Protein AF-A0A4U3AXF3-F1 (afdb_monomer_lite)

Secondary structure (DSSP, 8-state):
---PPPHHHHHHHHHHHHHHHSSHHHHHHHHHHHHHHTT-HHHHHHHHIIIIIIHHHHHHHHHHHHT-SSHHHHHTTT-HHHHHHHHHHHHHIIIIITHHHHHHHHHHH-

Structure (mmCIF, N/CA/C/O backbone):
data_AF-A0A4U3AXF3-F1
#
_entry.id   AF-A0A4U3AXF3-F1
#
loop_
_atom_site.group_PDB
_atom_site.id
_atom_site.type_symbol
_atom_site.label_atom_id
_atom_site.label_alt_id
_atom_site.label_comp_id
_atom_site.label_asym_id
_atom_site.label_entity_id
_atom_site.label_seq_id
_atom_site.pdbx_PDB_ins_code
_atom_site.Cartn_x
_atom_site.Cartn_y
_atom_site.Cartn_z
_atom_site.occupancy
_atom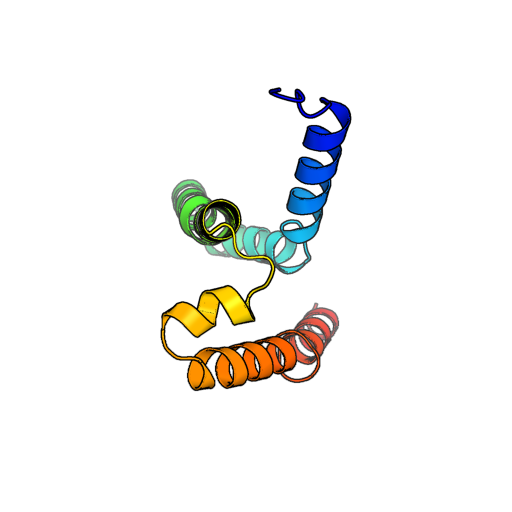_site.B_iso_or_equiv
_atom_site.auth_seq_id
_atom_site.auth_comp_id
_atom_site.auth_asym_id
_atom_site.auth_atom_id
_atom_site.pdbx_PDB_model_num
ATOM 1 N N . MET A 1 1 ? -5.977 26.684 17.527 1.00 40.75 1 MET A N 1
ATOM 2 C CA . MET A 1 1 ? -4.507 26.840 17.527 1.00 40.75 1 MET A CA 1
ATOM 3 C C . MET A 1 1 ? -3.942 25.895 16.481 1.00 40.75 1 MET A C 1
ATOM 5 O O . MET A 1 1 ? -3.965 24.691 16.692 1.00 40.75 1 MET A O 1
ATOM 9 N N . THR A 1 2 ? -3.536 26.410 15.321 1.00 50.06 2 THR A N 1
ATOM 10 C CA . THR A 1 2 ? -2.928 25.596 14.258 1.00 50.06 2 THR A CA 1
ATOM 11 C C . THR A 1 2 ? -1.488 25.309 14.657 1.00 50.06 2 THR A C 1
ATOM 13 O O . THR A 1 2 ? -0.594 26.101 14.361 1.00 50.06 2 THR A O 1
ATOM 16 N N . ASN A 1 3 ? -1.266 24.216 15.388 1.00 57.72 3 ASN A N 1
ATOM 17 C CA . ASN A 1 3 ? 0.082 23.699 15.587 1.00 57.72 3 ASN A CA 1
ATOM 18 C C . ASN A 1 3 ? 0.631 23.349 14.204 1.00 57.72 3 ASN A C 1
ATOM 20 O O . ASN A 1 3 ? 0.167 22.406 13.563 1.00 57.72 3 ASN A O 1
ATOM 24 N N . LYS A 1 4 ? 1.568 24.160 13.707 1.00 68.81 4 LYS A N 1
ATOM 25 C CA . LYS A 1 4 ? 2.283 23.845 12.475 1.00 68.81 4 LYS A CA 1
ATOM 26 C C . LYS A 1 4 ? 3.046 22.554 12.734 1.00 68.81 4 LYS A C 1
ATOM 28 O O . LYS A 1 4 ? 3.895 22.508 13.620 1.00 68.81 4 LYS A O 1
ATOM 33 N N . VAL A 1 5 ? 2.701 21.510 11.989 1.00 80.88 5 VAL A N 1
ATOM 34 C CA . VAL A 1 5 ? 3.408 20.231 12.036 1.00 80.88 5 VAL A CA 1
ATOM 35 C C . VAL A 1 5 ? 4.887 20.510 11.742 1.00 80.88 5 VAL A C 1
ATOM 37 O O . VAL A 1 5 ? 5.176 21.188 10.750 1.00 80.88 5 VAL A O 1
ATOM 40 N N . PRO A 1 6 ? 5.828 20.073 12.596 1.00 89.44 6 PRO A N 1
ATOM 41 C CA . PRO A 1 6 ? 7.236 20.370 12.382 1.00 89.44 6 PRO A CA 1
ATOM 42 C C . PRO A 1 6 ? 7.718 19.721 11.080 1.00 89.44 6 PRO A C 1
ATOM 44 O O . PRO A 1 6 ? 7.327 18.602 10.753 1.00 89.44 6 PRO A O 1
ATOM 47 N N . PHE A 1 7 ? 8.581 20.411 10.329 1.00 89.44 7 PHE A N 1
ATOM 48 C CA . PHE A 1 7 ? 9.072 19.927 9.030 1.00 89.44 7 PHE A CA 1
ATOM 49 C C . PHE A 1 7 ? 9.731 18.544 9.130 1.00 89.44 7 PHE A C 1
ATOM 51 O O . PHE A 1 7 ? 9.523 17.692 8.270 1.00 89.44 7 PHE A O 1
ATOM 58 N N . SER A 1 8 ? 10.450 18.283 10.227 1.00 91.00 8 SER A N 1
ATOM 59 C CA . SER A 1 8 ? 11.032 16.970 10.519 1.00 91.00 8 SER A CA 1
ATOM 60 C C . SER A 1 8 ? 9.986 15.854 10.552 1.00 91.00 8 SER A C 1
ATOM 62 O O . SER A 1 8 ? 10.241 14.768 10.046 1.00 91.00 8 SER A O 1
ATOM 64 N N . PHE A 1 9 ? 8.790 16.117 11.081 1.00 90.12 9 PHE A N 1
ATOM 65 C CA . PHE A 1 9 ? 7.707 15.138 11.142 1.00 90.12 9 PHE A CA 1
ATOM 66 C C . PHE A 1 9 ? 7.151 14.813 9.753 1.00 90.12 9 PHE A C 1
ATOM 68 O O . PHE A 1 9 ? 6.890 13.653 9.450 1.00 90.12 9 PHE A O 1
ATOM 75 N N . ILE A 1 10 ? 7.050 15.817 8.878 1.00 90.62 10 ILE A N 1
ATOM 76 C CA . ILE A 1 10 ? 6.642 15.624 7.479 1.00 90.62 10 ILE A CA 1
ATOM 77 C C . ILE A 1 10 ? 7.674 14.767 6.738 1.00 90.62 10 ILE A C 1
ATOM 79 O O . ILE A 1 10 ? 7.298 13.834 6.032 1.00 90.62 10 ILE A O 1
ATOM 83 N N . VAL A 1 11 ? 8.968 15.041 6.931 1.00 93.62 11 VAL A N 1
ATOM 84 C CA . VAL A 1 11 ? 10.048 14.250 6.321 1.00 93.62 11 VAL A CA 1
ATOM 85 C C . VAL A 1 11 ? 10.023 12.805 6.820 1.00 93.62 11 VAL A C 1
ATOM 87 O O . VAL A 1 11 ? 10.115 11.888 6.010 1.00 93.62 11 VAL A O 1
ATOM 90 N N . VAL A 1 12 ? 9.845 12.584 8.127 1.00 93.50 12 VAL A N 1
ATOM 91 C CA . VAL A 1 12 ? 9.773 11.232 8.707 1.00 93.50 12 VAL A CA 1
ATOM 92 C C . VAL A 1 12 ? 8.575 10.455 8.165 1.00 93.50 12 VAL A C 1
ATOM 94 O O . VAL A 1 12 ? 8.748 9.319 7.732 1.00 93.50 12 VAL A O 1
ATOM 97 N N . ILE A 1 13 ? 7.381 11.055 8.125 1.00 89.62 13 ILE A N 1
ATOM 98 C CA . ILE A 1 13 ? 6.198 10.397 7.549 1.00 89.62 13 ILE A CA 1
ATOM 99 C C . ILE A 1 13 ? 6.396 10.127 6.056 1.00 89.62 13 ILE A C 1
ATOM 101 O O . ILE A 1 13 ? 6.068 9.040 5.587 1.00 89.62 13 ILE A O 1
ATOM 105 N N . GLY A 1 14 ? 6.962 11.079 5.312 1.00 89.19 14 GLY A N 1
ATOM 106 C CA . GLY A 1 14 ? 7.265 10.902 3.893 1.00 89.19 14 GLY A CA 1
ATOM 107 C C . GLY A 1 14 ? 8.212 9.728 3.648 1.00 89.19 14 GLY A C 1
ATOM 108 O O . GLY A 1 14 ? 7.933 8.886 2.799 1.00 89.19 14 GLY A O 1
ATOM 109 N N . LEU A 1 15 ? 9.286 9.621 4.435 1.00 91.00 15 LEU A N 1
ATOM 110 C CA . LEU A 1 15 ? 10.225 8.499 4.371 1.00 91.00 15 LEU A CA 1
ATOM 111 C C . LEU A 1 15 ? 9.596 7.176 4.821 1.00 91.00 15 LEU A C 1
ATOM 113 O O . LEU A 1 15 ? 9.898 6.141 4.239 1.00 91.00 15 LEU A O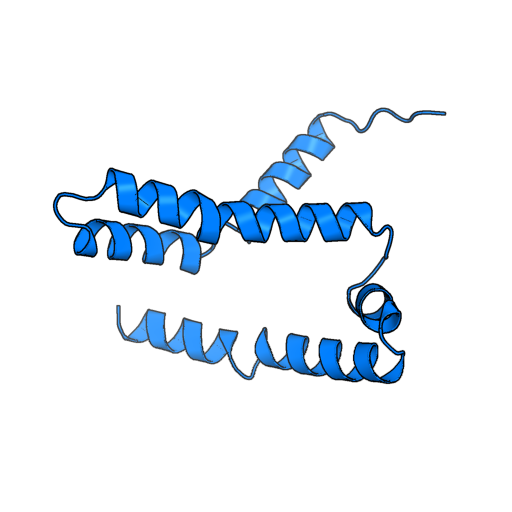 1
ATOM 117 N N . MET A 1 16 ? 8.709 7.194 5.817 1.00 90.12 16 MET A N 1
ATOM 118 C CA . MET A 1 16 ? 7.981 6.005 6.268 1.00 90.12 16 MET A CA 1
ATOM 119 C C . MET A 1 16 ? 7.044 5.476 5.178 1.00 90.12 16 MET A C 1
ATOM 121 O O . MET A 1 16 ? 7.059 4.284 4.878 1.00 90.12 16 MET A O 1
ATOM 125 N N . LEU A 1 17 ? 6.260 6.361 4.555 1.00 88.06 17 LEU A N 1
ATOM 126 C CA . LEU A 1 17 ? 5.393 6.011 3.430 1.00 88.06 17 LEU A CA 1
ATOM 127 C C . LEU A 1 17 ? 6.217 5.554 2.226 1.00 88.06 17 LEU A C 1
ATOM 129 O O . LEU A 1 17 ? 5.865 4.563 1.591 1.00 88.06 17 LEU A O 1
ATOM 133 N N . PHE A 1 18 ? 7.338 6.226 1.947 1.00 85.56 18 PHE A N 1
ATOM 134 C CA . PHE A 1 18 ? 8.284 5.778 0.934 1.00 85.56 18 PHE A CA 1
ATOM 135 C C . PHE A 1 18 ? 8.775 4.365 1.238 1.00 85.56 18 PHE A C 1
ATOM 137 O O . PHE A 1 18 ? 8.641 3.515 0.378 1.00 85.56 18 PHE A O 1
ATOM 144 N N . ALA A 1 19 ? 9.258 4.071 2.445 1.00 85.81 19 ALA A N 1
ATOM 145 C CA . ALA A 1 19 ? 9.740 2.738 2.808 1.00 85.81 19 ALA A CA 1
ATOM 146 C C . ALA A 1 19 ? 8.642 1.661 2.725 1.00 85.81 19 ALA A C 1
ATOM 148 O O . ALA A 1 19 ? 8.914 0.547 2.283 1.00 85.81 19 ALA A O 1
ATOM 149 N N . LEU A 1 20 ? 7.401 1.995 3.100 1.00 85.12 20 LEU A N 1
ATOM 150 C CA . LEU A 1 20 ? 6.253 1.091 2.994 1.00 85.12 20 LEU A CA 1
ATOM 151 C C . LEU A 1 20 ? 5.958 0.717 1.534 1.00 85.12 20 LEU A C 1
ATOM 153 O O . LEU A 1 20 ? 5.699 -0.449 1.234 1.00 85.12 20 LEU A O 1
ATOM 157 N N . PHE A 1 21 ? 5.997 1.697 0.628 1.00 81.31 21 PHE A N 1
ATOM 158 C CA . PHE A 1 21 ? 5.729 1.469 -0.791 1.00 81.31 21 PHE A CA 1
ATOM 159 C C . PHE A 1 21 ? 6.961 1.027 -1.575 1.00 81.31 21 PHE A C 1
ATOM 161 O O . PHE A 1 21 ? 6.816 0.312 -2.555 1.00 81.31 21 PHE A O 1
ATOM 168 N N . PHE A 1 22 ? 8.171 1.366 -1.155 1.00 79.50 22 PHE A N 1
ATOM 169 C CA . PHE A 1 22 ? 9.438 0.964 -1.769 1.00 79.50 22 PHE A CA 1
ATOM 170 C C . PHE A 1 22 ? 9.876 -0.430 -1.282 1.00 79.50 22 PHE A C 1
ATOM 172 O O . PHE A 1 22 ? 11.045 -0.685 -1.004 1.00 79.50 22 PHE A O 1
ATOM 179 N N . GLY A 1 23 ? 8.913 -1.342 -1.125 1.00 76.69 23 GLY A N 1
ATOM 180 C CA . GLY A 1 23 ? 9.160 -2.743 -0.794 1.00 76.69 23 GLY A CA 1
ATOM 181 C C . GLY A 1 23 ? 9.538 -3.582 -2.021 1.00 76.69 23 GLY A C 1
ATOM 182 O O . GLY A 1 23 ? 9.517 -3.107 -3.157 1.00 76.69 23 GLY A O 1
ATOM 183 N N . ALA A 1 24 ? 9.814 -4.873 -1.801 1.00 67.94 24 ALA A N 1
ATOM 184 C CA . ALA A 1 24 ? 10.257 -5.811 -2.841 1.00 67.94 24 ALA A CA 1
ATOM 185 C C . ALA A 1 24 ? 9.340 -5.845 -4.081 1.00 67.94 24 ALA A C 1
ATOM 187 O O . ALA A 1 24 ? 9.828 -5.916 -5.205 1.00 67.94 24 ALA A O 1
ATOM 188 N N . GLY A 1 25 ? 8.019 -5.725 -3.902 1.00 69.94 25 GLY A N 1
ATOM 189 C CA . GLY A 1 25 ? 7.061 -5.719 -5.014 1.00 69.94 25 GLY A CA 1
ATOM 190 C C . GLY A 1 25 ? 7.251 -4.545 -5.979 1.00 69.94 25 GLY A C 1
ATOM 191 O O . GLY A 1 25 ? 7.285 -4.748 -7.189 1.00 69.94 25 GLY A O 1
ATOM 192 N N . ASN A 1 26 ? 7.466 -3.338 -5.454 1.00 80.56 26 ASN A N 1
ATOM 193 C CA . ASN A 1 26 ? 7.683 -2.136 -6.265 1.00 80.56 26 ASN A CA 1
ATOM 194 C C . ASN A 1 26 ? 9.130 -1.984 -6.755 1.00 80.56 26 ASN A C 1
ATOM 196 O O . ASN A 1 26 ? 9.417 -1.049 -7.494 1.00 80.56 26 ASN A O 1
ATOM 200 N N . LEU A 1 27 ? 10.028 -2.899 -6.383 1.00 77.12 27 LEU A N 1
ATOM 201 C CA . LEU A 1 27 ? 11.397 -2.960 -6.894 1.00 77.12 27 LEU A CA 1
ATOM 202 C C . LEU A 1 27 ? 11.550 -4.036 -7.982 1.00 77.12 27 LEU A C 1
ATOM 204 O O . LEU A 1 27 ? 12.150 -3.780 -9.023 1.00 77.12 27 LEU A O 1
ATOM 208 N N . ILE A 1 28 ? 10.959 -5.216 -7.776 1.00 80.56 28 ILE A N 1
ATOM 209 C CA . ILE A 1 28 ? 11.026 -6.344 -8.719 1.00 80.56 28 ILE A CA 1
ATOM 210 C C . ILE A 1 28 ? 10.111 -6.101 -9.927 1.00 80.56 28 ILE A C 1
ATOM 212 O O . ILE A 1 28 ? 10.514 -6.315 -11.072 1.00 80.56 28 ILE A O 1
ATOM 216 N N . PHE A 1 29 ? 8.881 -5.630 -9.692 1.00 81.50 29 PHE A N 1
ATOM 217 C CA . PHE A 1 29 ? 7.883 -5.507 -10.753 1.00 81.50 29 PHE A CA 1
ATOM 218 C C . PHE A 1 29 ? 8.272 -4.501 -11.846 1.00 81.50 29 PHE A C 1
ATOM 220 O O . PHE A 1 29 ? 8.151 -4.864 -13.013 1.00 81.50 29 PHE A O 1
ATOM 227 N N . PRO A 1 30 ? 8.794 -3.291 -11.550 1.00 84.06 30 PRO A N 1
ATOM 228 C CA . PRO A 1 30 ? 9.182 -2.351 -12.603 1.00 84.06 30 PRO A CA 1
ATOM 229 C C . PRO A 1 30 ? 10.338 -2.849 -13.466 1.00 84.06 30 PRO A C 1
ATOM 231 O O . PRO A 1 30 ? 10.345 -2.597 -14.666 1.00 84.06 30 PRO A O 1
ATOM 234 N N . ALA A 1 31 ? 11.291 -3.585 -12.884 1.00 85.00 31 ALA A N 1
ATOM 235 C CA . ALA A 1 31 ? 12.379 -4.190 -13.645 1.00 85.00 31 ALA A CA 1
ATOM 236 C C . ALA A 1 31 ? 11.839 -5.238 -14.633 1.00 85.00 31 ALA A C 1
ATOM 238 O O . ALA A 1 31 ? 12.173 -5.205 -15.818 1.00 85.00 31 ALA A O 1
ATOM 239 N N . MET A 1 32 ? 10.941 -6.116 -14.172 1.00 85.81 32 MET A N 1
ATOM 240 C CA . MET A 1 32 ? 10.285 -7.116 -15.022 1.00 85.81 32 MET A CA 1
ATOM 241 C C . MET A 1 32 ? 9.358 -6.475 -16.072 1.00 85.81 32 MET A C 1
ATOM 243 O O . MET A 1 32 ? 9.329 -6.893 -17.233 1.00 85.81 32 MET A O 1
ATOM 247 N N . LEU A 1 33 ? 8.622 -5.431 -15.691 1.00 88.56 33 LEU A N 1
ATOM 248 C CA . LEU A 1 33 ? 7.764 -4.660 -16.586 1.00 88.56 33 LEU A CA 1
ATOM 249 C C . LEU A 1 33 ? 8.591 -3.962 -17.672 1.00 88.56 33 LEU A C 1
ATOM 251 O O . LEU A 1 33 ? 8.226 -4.012 -18.838 1.00 88.56 33 LEU A O 1
ATOM 255 N N . GLY A 1 34 ? 9.728 -3.362 -17.313 1.00 87.69 34 GLY A N 1
ATOM 256 C CA . GLY A 1 34 ? 10.639 -2.727 -18.264 1.00 87.69 34 GLY A CA 1
ATOM 257 C C . GLY A 1 34 ? 11.232 -3.720 -19.264 1.00 87.69 34 GLY A C 1
ATOM 258 O O . GLY A 1 34 ? 11.264 -3.432 -20.457 1.00 87.69 34 GLY A O 1
ATOM 259 N N . GLN A 1 35 ? 11.625 -4.911 -18.802 1.00 87.81 35 GLN A N 1
ATOM 260 C CA . GLN A 1 35 ? 12.099 -5.991 -19.678 1.00 87.81 35 GLN A CA 1
ATOM 261 C C . GLN A 1 35 ? 11.008 -6.467 -20.651 1.00 87.81 35 GLN A C 1
ATOM 263 O O . GLN A 1 35 ? 11.273 -6.662 -21.834 1.00 87.81 35 GLN A O 1
ATOM 268 N N . SER A 1 36 ? 9.769 -6.615 -20.175 1.00 88.94 36 SER A N 1
ATOM 269 C CA . SER A 1 36 ? 8.634 -7.050 -21.007 1.00 88.94 36 SER A CA 1
ATOM 270 C C . SER A 1 36 ? 8.050 -5.951 -21.904 1.00 88.94 36 SER A C 1
ATOM 272 O O . SER A 1 36 ? 7.388 -6.265 -22.891 1.00 88.94 36 SER A O 1
ATOM 274 N N . ALA A 1 37 ? 8.306 -4.674 -21.607 1.00 89.00 37 ALA A N 1
ATOM 275 C CA . ALA A 1 37 ? 7.801 -3.543 -22.384 1.00 89.00 37 ALA A CA 1
ATOM 276 C C . ALA A 1 37 ? 8.482 -3.382 -23.755 1.00 89.00 37 ALA A C 1
ATOM 278 O O . ALA A 1 37 ? 7.898 -2.760 -24.648 1.00 89.00 37 ALA A O 1
ATOM 279 N N . GLY A 1 38 ? 9.694 -3.920 -23.935 1.00 87.56 38 GLY A N 1
ATOM 280 C CA . GLY A 1 38 ? 10.468 -3.767 -25.168 1.00 87.56 38 GLY A CA 1
ATOM 281 C C . GLY A 1 38 ? 10.683 -2.291 -25.511 1.00 87.56 38 GLY A C 1
ATOM 282 O O . GLY A 1 38 ? 11.260 -1.545 -24.727 1.00 87.56 38 GLY A O 1
ATOM 283 N N . GLU A 1 39 ? 10.178 -1.845 -26.662 1.00 90.19 39 GLU A N 1
ATOM 284 C CA . GLU A 1 39 ? 10.265 -0.439 -27.094 1.00 90.19 39 GLU A CA 1
ATOM 285 C C . GLU A 1 39 ? 9.237 0.482 -26.404 1.00 90.19 39 GLU A C 1
ATOM 287 O O . GLU A 1 39 ? 9.409 1.700 -26.362 1.00 90.19 39 GLU A O 1
ATOM 292 N N . ASN A 1 40 ? 8.182 -0.076 -25.797 1.00 91.88 40 ASN A N 1
ATOM 293 C CA . ASN A 1 40 ? 7.061 0.679 -25.221 1.00 91.88 40 ASN A CA 1
ATOM 294 C C . ASN A 1 40 ? 7.281 1.087 -23.752 1.00 91.88 40 ASN A C 1
ATOM 296 O O . ASN A 1 40 ? 6.327 1.198 -22.976 1.00 91.88 40 ASN A O 1
ATOM 300 N N . VAL A 1 41 ? 8.532 1.333 -23.353 1.00 89.50 41 VAL A N 1
ATOM 301 C CA . VAL A 1 41 ? 8.921 1.613 -21.956 1.00 89.50 41 VAL A CA 1
ATOM 302 C C . VAL A 1 41 ? 8.163 2.809 -21.373 1.00 89.50 41 VAL A C 1
ATOM 304 O O . VAL A 1 41 ? 7.728 2.774 -20.225 1.00 89.50 41 VAL A O 1
ATOM 307 N N . TRP A 1 42 ? 7.947 3.861 -22.164 1.00 90.06 42 TRP A N 1
ATOM 308 C CA . TRP A 1 42 ? 7.245 5.063 -21.706 1.00 90.06 42 TRP A CA 1
ATOM 309 C C . TRP A 1 42 ? 5.775 4.803 -21.375 1.00 90.06 42 TRP A C 1
ATOM 311 O O . TRP A 1 42 ? 5.281 5.284 -20.354 1.00 90.06 42 TRP A O 1
ATOM 321 N N . ILE A 1 43 ? 5.088 4.008 -22.200 1.00 92.25 43 ILE A N 1
ATOM 322 C CA . ILE A 1 43 ? 3.684 3.639 -21.980 1.00 92.25 43 ILE A CA 1
ATOM 323 C C . ILE A 1 43 ? 3.581 2.712 -20.765 1.00 92.25 43 ILE A C 1
ATOM 325 O O . ILE A 1 43 ? 2.724 2.918 -19.904 1.00 92.25 43 ILE A O 1
ATOM 329 N N . ALA A 1 44 ? 4.489 1.739 -20.653 1.00 90.69 44 ALA A N 1
ATOM 330 C CA . ALA A 1 44 ? 4.552 0.836 -19.508 1.00 90.69 44 ALA A CA 1
ATOM 331 C C . ALA A 1 44 ? 4.799 1.597 -18.192 1.00 90.69 44 ALA A C 1
ATOM 333 O O . ALA A 1 44 ? 4.096 1.369 -17.207 1.00 90.69 44 ALA A O 1
ATOM 334 N N . ASN A 1 45 ? 5.718 2.567 -18.192 1.00 89.75 45 ASN A N 1
ATOM 335 C CA . ASN A 1 45 ? 5.984 3.424 -17.036 1.00 89.75 45 ASN A CA 1
ATOM 336 C C . ASN A 1 45 ? 4.787 4.303 -16.671 1.00 89.75 45 ASN A C 1
ATOM 338 O O . ASN A 1 45 ? 4.470 4.428 -15.490 1.00 89.75 45 ASN A O 1
ATOM 342 N N . ALA A 1 46 ? 4.095 4.889 -17.650 1.00 91.81 46 ALA A N 1
ATOM 343 C CA . ALA A 1 46 ? 2.883 5.660 -17.384 1.00 91.81 46 ALA A CA 1
ATOM 344 C C . ALA A 1 46 ? 1.796 4.783 -16.734 1.00 91.81 46 ALA A C 1
ATOM 346 O O . ALA A 1 46 ? 1.209 5.170 -15.722 1.00 91.81 46 ALA A O 1
ATOM 347 N N . GLY A 1 47 ? 1.585 3.569 -17.255 1.00 90.81 47 GLY A N 1
ATOM 348 C CA . GLY A 1 47 ? 0.664 2.590 -16.673 1.00 90.81 47 GLY A CA 1
ATOM 349 C C . GLY A 1 47 ? 1.051 2.187 -15.247 1.00 90.81 47 GLY A C 1
ATOM 350 O O . GLY A 1 47 ? 0.194 2.160 -14.358 1.00 90.81 47 GLY A O 1
ATOM 351 N N . PHE A 1 48 ? 2.341 1.945 -15.003 1.00 89.31 48 PHE A N 1
ATOM 352 C CA . PHE A 1 48 ? 2.870 1.636 -13.675 1.00 89.31 48 PHE A CA 1
ATOM 353 C C . PHE A 1 48 ? 2.699 2.799 -12.693 1.00 89.31 48 PHE A C 1
ATOM 355 O O . PHE A 1 48 ? 2.253 2.588 -11.569 1.00 89.31 48 PHE A O 1
ATOM 362 N N . LEU A 1 49 ? 2.983 4.034 -13.105 1.00 89.62 49 LEU A N 1
ATOM 363 C CA . LEU A 1 49 ? 2.812 5.206 -12.245 1.00 89.62 49 LEU A CA 1
ATOM 364 C C . LEU A 1 49 ? 1.348 5.410 -11.854 1.00 89.62 49 LEU A C 1
ATOM 366 O O . LEU A 1 49 ? 1.066 5.699 -10.695 1.00 89.62 49 LEU A O 1
ATOM 370 N N . VAL A 1 50 ? 0.408 5.221 -12.782 1.00 91.88 50 VAL A N 1
ATOM 371 C CA . VAL A 1 50 ? -1.024 5.377 -12.490 1.00 91.88 50 VAL A CA 1
ATOM 372 C C . VAL A 1 50 ? -1.528 4.267 -11.566 1.00 91.88 50 VAL A C 1
ATOM 374 O O . VAL A 1 50 ? -2.194 4.549 -10.569 1.00 91.88 50 VAL A O 1
ATOM 377 N N . THR A 1 51 ? -1.204 3.010 -11.869 1.00 89.44 51 THR A N 1
ATOM 378 C CA . THR A 1 51 ? -1.798 1.851 -11.180 1.00 89.44 51 THR A CA 1
ATOM 379 C C . THR A 1 51 ? -0.993 1.390 -9.966 1.00 89.44 51 THR A C 1
ATOM 381 O O . THR A 1 51 ? -1.573 1.131 -8.915 1.00 89.44 51 THR A O 1
ATOM 384 N N . GLY A 1 52 ? 0.332 1.320 -10.087 1.00 84.56 52 GLY A N 1
ATOM 385 C CA . GLY A 1 52 ? 1.246 0.835 -9.053 1.00 84.56 52 GLY A CA 1
ATOM 386 C C . GLY A 1 52 ? 1.614 1.879 -8.000 1.00 84.56 52 GLY A C 1
ATOM 387 O O . GLY A 1 52 ? 1.904 1.511 -6.865 1.00 84.56 52 GLY A O 1
ATOM 388 N N . VAL A 1 53 ? 1.572 3.173 -8.337 1.00 86.81 53 VAL A N 1
ATOM 389 C CA . VAL A 1 53 ? 1.928 4.260 -7.401 1.00 86.81 53 VAL A CA 1
ATOM 390 C C . VAL A 1 53 ? 0.736 5.168 -7.095 1.00 86.81 53 VAL A C 1
ATOM 392 O O . VAL A 1 53 ? 0.456 5.452 -5.930 1.00 86.81 53 VAL A O 1
ATOM 395 N N . GLY A 1 54 ? -0.003 5.591 -8.121 1.00 89.94 54 GLY A N 1
ATOM 396 C CA . GLY A 1 54 ? -1.113 6.533 -7.996 1.00 89.94 54 GLY A CA 1
ATOM 397 C C . GLY A 1 54 ? -2.261 5.997 -7.145 1.00 89.94 54 GLY A C 1
ATOM 398 O O . GLY A 1 54 ? -2.660 6.647 -6.179 1.00 89.94 54 GLY A O 1
ATOM 399 N N . LEU A 1 55 ? -2.771 4.801 -7.457 1.00 91.44 55 LEU A N 1
ATOM 400 C CA . LEU A 1 55 ? -3.882 4.207 -6.703 1.00 91.44 55 LEU A CA 1
ATOM 401 C C . LEU A 1 55 ? -3.540 3.940 -5.224 1.00 91.44 55 LEU A C 1
ATOM 403 O O . LEU A 1 55 ? -4.345 4.328 -4.373 1.00 91.44 55 LEU A O 1
ATOM 407 N N . PRO A 1 56 ? -2.377 3.359 -4.863 1.00 89.12 56 PRO A N 1
ATOM 408 C CA . PRO A 1 56 ? -2.018 3.199 -3.455 1.00 89.12 56 PRO A CA 1
ATOM 409 C C . PRO A 1 56 ? -1.881 4.528 -2.708 1.00 89.12 56 PRO A C 1
ATOM 411 O O . PRO A 1 56 ? -2.363 4.648 -1.579 1.00 89.12 56 PRO A O 1
ATOM 414 N N . LEU A 1 57 ? -1.297 5.550 -3.346 1.00 88.81 57 LEU A N 1
ATOM 415 C CA . LEU A 1 57 ? -1.194 6.887 -2.761 1.00 88.81 57 LEU A CA 1
ATOM 416 C C . LEU A 1 57 ? -2.580 7.500 -2.519 1.00 88.81 57 LEU A C 1
ATOM 418 O O . LEU A 1 57 ? -2.841 8.020 -1.434 1.00 88.81 57 LEU A O 1
ATOM 422 N N . LEU A 1 58 ? -3.488 7.395 -3.495 1.00 92.00 58 LEU A N 1
ATOM 423 C CA . LEU A 1 58 ? -4.881 7.823 -3.345 1.00 92.00 58 LEU A CA 1
ATOM 424 C C . LEU A 1 58 ? -5.588 7.071 -2.212 1.00 92.00 58 LEU A C 1
ATOM 426 O O . LEU A 1 58 ? -6.353 7.684 -1.472 1.00 92.00 58 LEU A O 1
ATOM 430 N N . GLY A 1 59 ? -5.306 5.778 -2.035 1.00 90.06 59 GLY A N 1
ATOM 431 C CA . GLY A 1 59 ? -5.831 4.976 -0.930 1.00 90.06 59 GLY A CA 1
ATOM 432 C C . GLY A 1 59 ? -5.385 5.488 0.442 1.00 90.06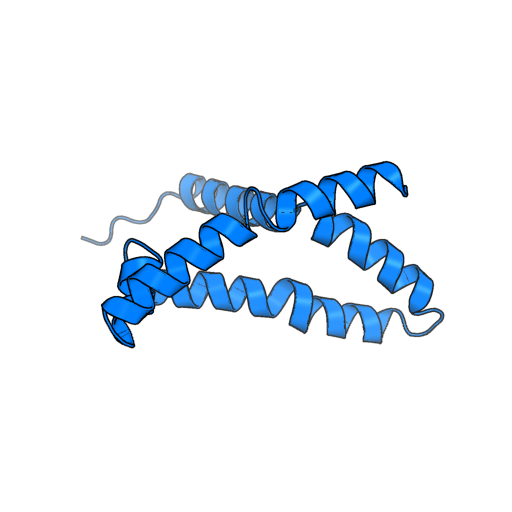 59 GLY A C 1
ATOM 433 O O . GLY A 1 59 ? -6.220 5.669 1.329 1.00 90.06 59 GLY A O 1
ATOM 434 N N . VAL A 1 60 ? -4.093 5.790 0.610 1.00 88.88 60 VAL A N 1
ATOM 435 C CA . VAL A 1 60 ? -3.562 6.358 1.864 1.00 88.88 60 VAL A CA 1
ATOM 436 C C . VAL A 1 60 ? -4.145 7.738 2.137 1.00 88.88 60 VAL A C 1
ATOM 438 O O . VAL A 1 60 ? -4.550 8.019 3.265 1.00 88.88 60 VAL A O 1
ATOM 441 N N . LEU A 1 61 ? -4.243 8.585 1.109 1.00 89.50 61 LEU A N 1
ATOM 442 C CA . LEU A 1 61 ? -4.881 9.893 1.235 1.00 89.50 61 LEU A CA 1
ATOM 443 C C . LEU A 1 61 ? -6.346 9.741 1.652 1.00 89.50 61 LEU A C 1
ATOM 445 O O . LEU A 1 61 ? -6.758 10.348 2.636 1.00 89.50 61 LEU A O 1
ATOM 449 N N . ALA A 1 62 ? -7.119 8.898 0.966 1.00 90.44 62 ALA A N 1
ATOM 450 C CA . ALA A 1 62 ? -8.522 8.652 1.289 1.00 90.44 62 ALA A CA 1
ATOM 451 C C . ALA A 1 62 ? -8.702 8.137 2.726 1.00 90.44 62 ALA A C 1
ATOM 453 O O . ALA A 1 62 ? -9.616 8.581 3.424 1.00 90.44 62 ALA A O 1
ATOM 454 N N . PHE A 1 63 ? -7.813 7.253 3.192 1.00 89.56 63 PHE A N 1
ATOM 455 C CA . PHE A 1 63 ? -7.809 6.785 4.576 1.00 89.56 63 PHE A CA 1
ATOM 456 C C . PHE A 1 63 ? -7.525 7.931 5.555 1.00 89.56 63 PHE A C 1
ATOM 458 O O . PHE A 1 63 ? -8.307 8.142 6.482 1.00 89.56 63 PHE A O 1
ATOM 465 N N . GLY A 1 64 ? -6.484 8.732 5.310 1.00 87.50 64 GLY A N 1
ATOM 466 C CA . GLY A 1 64 ? -6.150 9.894 6.139 1.00 87.50 64 GLY A CA 1
ATOM 467 C C . GLY A 1 64 ? -7.271 10.940 6.198 1.00 87.50 64 GLY A C 1
ATOM 468 O O . GLY A 1 64 ? -7.593 11.443 7.272 1.00 87.50 64 GLY A O 1
ATOM 469 N N . PHE A 1 65 ? -7.935 11.213 5.070 1.00 87.62 65 PHE A N 1
ATOM 470 C CA . PHE A 1 65 ? -9.096 12.110 5.007 1.00 87.62 65 PHE A CA 1
ATOM 471 C C . PHE A 1 65 ? -10.349 11.533 5.672 1.00 87.62 65 PHE A C 1
ATOM 473 O O . PHE A 1 65 ? -11.243 12.289 6.051 1.00 87.62 65 PHE A O 1
ATOM 480 N N . SER A 1 66 ? -10.444 10.209 5.827 1.00 87.44 66 SER A N 1
ATOM 481 C CA . SER A 1 66 ? -11.622 9.573 6.419 1.00 87.44 66 SER A CA 1
ATOM 482 C C . SER A 1 66 ? -11.817 9.908 7.903 1.00 87.44 66 SER A C 1
ATOM 484 O O . SER A 1 66 ? -12.947 9.791 8.394 1.00 87.44 66 SER A O 1
ATOM 486 N N . GLY A 1 67 ? -10.742 10.325 8.590 1.00 83.38 67 GLY A N 1
ATOM 487 C CA . GLY A 1 67 ? -10.730 10.657 10.017 1.00 83.38 67 GLY A CA 1
ATOM 488 C C . GLY A 1 67 ? -10.989 9.458 10.930 1.00 83.38 67 GLY A C 1
ATOM 489 O O . GLY A 1 67 ? -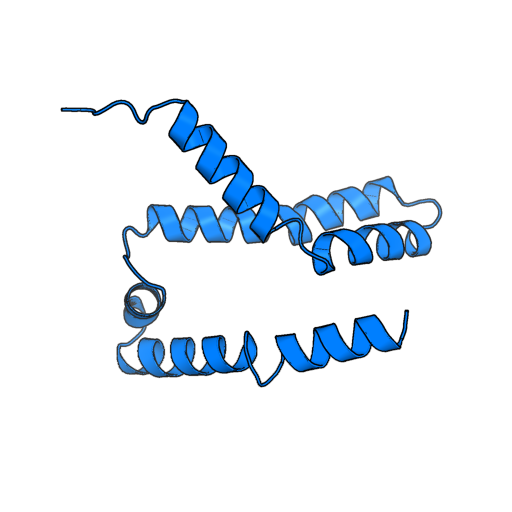11.480 9.640 12.040 1.00 83.38 67 GLY A O 1
ATOM 490 N N . LYS A 1 68 ? -10.755 8.236 10.439 1.00 87.81 68 LYS A N 1
ATOM 491 C CA . LYS A 1 68 ? -10.915 6.992 11.194 1.00 87.81 68 LYS A CA 1
ATOM 492 C C . LYS A 1 68 ? -9.572 6.512 11.730 1.00 87.81 68 LYS A C 1
ATOM 494 O O . LYS A 1 68 ? -8.567 6.590 11.031 1.00 87.81 68 LYS A O 1
ATOM 499 N N . ASP A 1 69 ? -9.595 5.987 12.949 1.00 83.31 69 ASP A N 1
ATOM 500 C CA . ASP A 1 69 ? -8.387 5.549 13.653 1.00 83.31 69 ASP A CA 1
ATOM 501 C C . ASP A 1 69 ? -7.876 4.193 13.148 1.00 83.31 69 ASP A C 1
ATOM 503 O O . ASP A 1 69 ? -6.687 3.895 13.235 1.00 83.31 69 ASP A O 1
ATOM 507 N N . ASP A 1 70 ? -8.766 3.369 12.589 1.00 87.06 70 ASP A N 1
ATOM 508 C CA . ASP A 1 70 ? -8.433 2.037 12.100 1.00 87.06 70 ASP A CA 1
ATOM 509 C C . ASP A 1 70 ? -9.259 1.626 10.868 1.00 87.06 70 ASP A C 1
ATOM 511 O O . ASP A 1 70 ? -10.269 2.231 10.489 1.00 87.06 70 ASP A O 1
ATOM 515 N N . LEU A 1 71 ? -8.808 0.555 10.212 1.00 86.06 71 LEU A N 1
ATOM 516 C CA . LEU A 1 71 ? -9.477 0.025 9.030 1.00 86.06 71 LEU A CA 1
ATOM 517 C C . LEU A 1 71 ? -10.863 -0.548 9.351 1.00 86.06 71 LEU A C 1
ATOM 519 O O . LEU A 1 71 ? -11.779 -0.427 8.538 1.00 86.06 71 LEU A O 1
ATOM 523 N N . GLN A 1 72 ? -11.034 -1.147 10.530 1.00 88.50 72 GLN A N 1
ATOM 524 C CA . GLN A 1 72 ? -12.304 -1.737 10.943 1.00 88.50 72 GLN A CA 1
ATOM 525 C C . GLN A 1 72 ? -13.391 -0.670 11.084 1.00 88.50 72 GLN A C 1
ATOM 527 O O . GLN A 1 72 ? -14.506 -0.856 10.596 1.00 88.50 72 GLN A O 1
ATOM 532 N N . SER A 1 73 ? -13.092 0.465 11.711 1.00 87.56 73 SER A N 1
ATOM 533 C CA . SER A 1 73 ? -14.015 1.589 11.873 1.00 87.56 73 SER A CA 1
ATOM 534 C C . SER A 1 73 ? -14.312 2.274 10.542 1.00 87.56 73 SER A C 1
ATOM 536 O O . SER A 1 73 ? -15.416 2.807 10.368 1.00 87.56 73 SER A O 1
ATOM 538 N N . LEU A 1 74 ? -13.383 2.238 9.582 1.00 88.31 74 LEU A N 1
ATOM 539 C CA . LEU A 1 74 ? -13.651 2.663 8.212 1.00 88.31 74 LEU A CA 1
ATOM 540 C C . LEU A 1 74 ? -14.606 1.695 7.502 1.00 88.31 74 LEU A C 1
ATOM 542 O O . LEU A 1 74 ? -15.639 2.131 6.993 1.00 88.31 74 LEU A O 1
ATOM 546 N N . ALA A 1 75 ? -14.319 0.393 7.527 1.00 88.31 75 ALA A N 1
ATOM 547 C CA . ALA A 1 75 ? -15.133 -0.642 6.886 1.00 88.31 75 ALA A CA 1
ATOM 548 C C . ALA A 1 75 ? -16.521 -0.804 7.540 1.00 88.31 75 ALA A C 1
ATOM 550 O O . ALA A 1 75 ? -17.509 -1.095 6.863 1.00 88.31 75 ALA A O 1
ATOM 551 N N . SER A 1 76 ? -16.634 -0.517 8.838 1.00 88.88 76 SER A N 1
ATOM 552 C C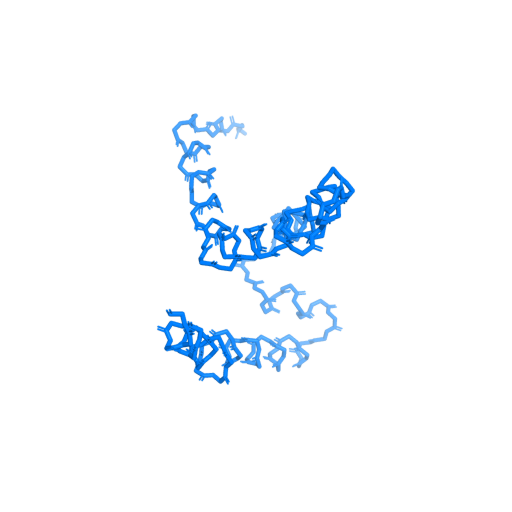A . SER A 1 76 ? -17.903 -0.531 9.578 1.00 88.88 76 SER A CA 1
ATOM 553 C C . SER A 1 76 ? -18.890 0.546 9.116 1.00 88.88 76 SER A C 1
ATOM 555 O O . SER A 1 76 ? -20.064 0.461 9.467 1.00 88.88 76 SER A O 1
ATOM 557 N N . ARG A 1 77 ? -18.461 1.531 8.301 1.00 85.88 77 ARG A N 1
ATOM 558 C CA . ARG A 1 77 ? -19.384 2.467 7.628 1.00 85.88 77 ARG A CA 1
ATOM 559 C C . ARG A 1 77 ? -20.346 1.760 6.672 1.00 85.88 77 ARG A C 1
ATOM 561 O O . ARG A 1 77 ? -21.439 2.271 6.465 1.00 85.88 77 ARG A O 1
ATOM 568 N N . ALA A 1 78 ? -19.946 0.624 6.096 1.00 87.81 78 ALA A N 1
ATOM 569 C CA . ALA A 1 78 ? -20.828 -0.186 5.264 1.00 87.81 78 ALA A CA 1
ATOM 570 C C . ALA A 1 78 ? -21.787 -1.018 6.132 1.00 87.81 78 ALA A C 1
ATOM 572 O O . ALA A 1 78 ? -23.000 -0.930 5.974 1.00 87.81 78 ALA A O 1
ATOM 573 N N . HIS A 1 79 ? -21.244 -1.807 7.065 1.00 90.25 79 HIS A N 1
ATOM 574 C CA . HIS A 1 79 ? -22.004 -2.556 8.071 1.00 90.25 79 HIS A CA 1
ATOM 575 C C . HIS A 1 79 ? -21.055 -3.027 9.194 1.00 90.25 79 HIS A C 1
ATOM 577 O O . HIS A 1 79 ? -19.943 -3.459 8.884 1.00 90.25 79 HIS A O 1
ATOM 583 N N . PRO A 1 80 ? -21.449 -3.028 10.483 1.00 87.62 80 PRO A N 1
ATOM 584 C CA . PRO A 1 80 ? -20.562 -3.417 11.590 1.00 87.62 80 PRO A CA 1
ATOM 585 C C . PRO A 1 80 ? -20.031 -4.855 11.475 1.00 87.62 80 PRO A C 1
ATOM 587 O O . PRO A 1 80 ? -18.853 -5.106 11.713 1.00 87.62 80 PRO A O 1
ATOM 590 N N . VAL A 1 81 ? -20.869 -5.798 11.030 1.00 91.81 81 VAL A N 1
ATOM 591 C CA . VAL A 1 81 ? -20.436 -7.189 10.785 1.00 91.81 81 VAL A CA 1
ATOM 592 C C . VAL A 1 81 ? -19.466 -7.269 9.604 1.00 91.81 81 VAL A C 1
ATOM 594 O O . VAL A 1 81 ? -18.488 -8.010 9.662 1.00 91.81 81 VAL A O 1
ATOM 597 N N . PHE A 1 82 ? -19.700 -6.476 8.552 1.00 91.19 82 PHE A N 1
ATOM 598 C CA . PHE A 1 82 ? -18.798 -6.425 7.403 1.00 91.19 82 PHE A CA 1
ATOM 599 C C . PHE A 1 82 ? -17.424 -5.901 7.817 1.00 91.19 82 PHE A C 1
ATOM 601 O O . PHE A 1 82 ? -16.423 -6.494 7.436 1.00 91.19 82 PHE A O 1
ATOM 608 N N . GLY A 1 83 ? -17.373 -4.853 8.646 1.00 89.19 83 GLY A N 1
ATOM 609 C CA . GLY A 1 83 ? -16.116 -4.298 9.143 1.00 89.19 83 GLY A CA 1
ATOM 610 C C . GLY A 1 83 ? -15.257 -5.333 9.866 1.00 89.19 83 GLY A C 1
ATOM 611 O O . GLY A 1 83 ? -14.073 -5.450 9.572 1.00 89.19 83 GLY A O 1
ATOM 612 N N . ILE A 1 84 ? -15.859 -6.137 10.746 1.00 92.75 84 ILE A N 1
ATOM 613 C CA . ILE A 1 84 ? -15.145 -7.203 11.463 1.00 92.75 84 ILE A CA 1
ATOM 614 C C . ILE A 1 84 ? -14.639 -8.266 10.483 1.00 92.75 84 ILE A C 1
ATOM 616 O O . ILE A 1 84 ? -13.440 -8.528 10.424 1.00 92.75 84 ILE A O 1
ATOM 620 N N . VAL A 1 85 ? -15.538 -8.852 9.686 1.00 94.62 85 VAL A N 1
ATOM 621 C CA . VAL A 1 85 ? -15.194 -9.961 8.781 1.00 94.62 85 VAL A CA 1
ATOM 622 C C . VAL A 1 85 ? -14.135 -9.533 7.766 1.00 94.62 85 VAL A C 1
ATOM 624 O O . VAL A 1 85 ? -13.141 -10.232 7.578 1.00 94.62 85 VAL A O 1
ATOM 627 N N . PHE A 1 86 ? -14.318 -8.369 7.144 1.00 92.31 86 PHE A N 1
ATOM 628 C CA . PHE A 1 86 ? -13.399 -7.845 6.141 1.00 92.31 86 PHE A CA 1
ATOM 629 C C . PHE A 1 86 ? -12.007 -7.598 6.726 1.00 92.31 86 PHE A C 1
ATOM 631 O O . PHE A 1 86 ? -11.018 -8.062 6.160 1.00 92.31 86 PHE A O 1
ATOM 638 N N . THR A 1 87 ? -11.916 -6.917 7.871 1.00 92.00 87 THR A N 1
ATOM 639 C CA . THR A 1 87 ? -10.622 -6.621 8.493 1.00 92.00 87 THR A CA 1
ATOM 640 C C . THR A 1 87 ? -9.913 -7.895 8.958 1.00 92.00 87 THR A C 1
ATOM 642 O O . THR A 1 87 ? -8.709 -8.021 8.739 1.00 92.00 87 THR A O 1
ATOM 645 N N . THR A 1 88 ? -10.632 -8.879 9.511 1.00 93.25 88 THR A N 1
ATOM 646 C CA . THR A 1 88 ? -10.040 -10.176 9.882 1.00 93.25 88 THR A CA 1
ATOM 647 C C . THR A 1 88 ? -9.472 -10.910 8.670 1.00 93.25 88 THR A C 1
ATOM 649 O O . THR A 1 88 ? -8.314 -11.328 8.695 1.00 93.25 88 THR A O 1
ATOM 652 N N . VAL A 1 89 ? -10.255 -11.047 7.596 1.00 93.56 89 VAL A N 1
ATOM 653 C CA . VAL A 1 89 ? -9.805 -11.723 6.368 1.00 93.56 89 VAL A CA 1
ATOM 654 C C . VAL A 1 89 ? -8.601 -11.003 5.766 1.00 93.56 89 VAL A C 1
ATOM 656 O O . VAL A 1 89 ? -7.631 -11.651 5.377 1.00 93.56 89 VAL A O 1
ATOM 659 N N . LEU A 1 90 ? -8.626 -9.669 5.740 1.00 91.38 90 LEU A N 1
ATOM 660 C CA . LEU A 1 90 ? -7.525 -8.876 5.211 1.00 91.38 90 LEU A CA 1
ATOM 661 C C . LEU A 1 90 ? -6.231 -9.093 6.005 1.00 91.38 90 LEU A C 1
ATOM 663 O O . LEU A 1 90 ? -5.178 -9.304 5.405 1.00 91.38 90 LEU A O 1
ATOM 667 N N . TYR A 1 91 ? -6.293 -9.081 7.337 1.00 90.44 91 TYR A N 1
ATOM 668 C CA . TYR A 1 91 ? -5.114 -9.317 8.175 1.00 90.44 91 TYR A CA 1
ATOM 669 C C . TYR A 1 91 ? -4.555 -10.731 8.003 1.00 90.44 91 TYR A C 1
ATOM 671 O O . TYR A 1 91 ? -3.337 -10.902 7.925 1.00 90.44 91 TYR A O 1
ATOM 679 N N . LEU A 1 92 ? -5.420 -11.738 7.866 1.00 91.88 92 LEU A N 1
ATOM 680 C CA . LEU A 1 92 ? -4.986 -13.106 7.578 1.00 91.88 92 LEU A CA 1
ATOM 681 C C . LEU A 1 92 ? -4.333 -13.231 6.193 1.00 91.88 92 LEU A C 1
ATOM 683 O O . LEU A 1 92 ? -3.343 -13.950 6.052 1.00 91.88 92 LEU A O 1
ATOM 687 N N . ALA A 1 93 ? -4.844 -12.515 5.188 1.00 89.06 93 ALA A N 1
ATOM 688 C CA . ALA A 1 93 ? -4.261 -12.485 3.849 1.00 89.06 93 ALA A CA 1
ATOM 689 C C . ALA A 1 93 ? -2.884 -11.795 3.834 1.00 89.06 93 ALA A C 1
ATOM 691 O O . ALA A 1 93 ? -1.929 -12.344 3.283 1.00 89.06 93 ALA A O 1
ATOM 692 N N . ILE A 1 94 ? -2.752 -10.625 4.470 1.00 85.06 94 ILE A N 1
ATOM 693 C CA . ILE A 1 94 ? -1.477 -9.888 4.541 1.00 85.06 94 ILE A CA 1
ATOM 694 C C . ILE A 1 94 ? -0.424 -10.674 5.327 1.00 85.06 94 ILE A C 1
ATOM 696 O O . ILE A 1 94 ? 0.748 -10.637 4.977 1.00 85.06 94 ILE A O 1
ATOM 700 N N . GLY A 1 95 ? -0.810 -11.369 6.393 1.00 83.56 95 GLY A N 1
ATOM 701 C CA . GLY A 1 95 ? 0.129 -12.163 7.174 1.00 83.56 95 GLY A CA 1
ATOM 702 C C . GLY A 1 95 ? 0.281 -13.586 6.620 1.00 83.56 95 GLY A C 1
ATOM 703 O O . GLY A 1 95 ? 0.909 -13.794 5.579 1.00 83.56 95 GLY A O 1
ATOM 704 N N . PRO A 1 96 ? -0.249 -14.590 7.333 1.00 85.06 96 PRO A N 1
ATOM 705 C CA . PRO A 1 96 ? 0.124 -15.990 7.146 1.00 85.06 96 PRO A CA 1
ATOM 706 C C . PRO A 1 96 ? -0.381 -16.628 5.850 1.00 85.06 96 PRO A C 1
ATOM 708 O O . PRO A 1 96 ? 0.260 -17.554 5.358 1.00 85.06 96 PRO A O 1
ATOM 711 N N . LEU A 1 97 ? -1.522 -16.192 5.307 1.00 85.44 97 LEU A N 1
ATOM 712 C CA . LEU A 1 97 ? -2.205 -16.967 4.266 1.00 85.44 97 LEU A CA 1
ATOM 713 C C . LEU A 1 97 ? -1.758 -16.636 2.843 1.00 85.44 97 LEU A C 1
ATOM 715 O O . LEU A 1 97 ? -1.839 -17.508 1.983 1.00 85.44 97 LEU A O 1
ATOM 719 N N . PHE A 1 98 ? -1.320 -15.403 2.571 1.00 80.81 98 PHE A N 1
ATOM 720 C CA . PHE A 1 98 ? -1.024 -14.991 1.198 1.00 80.81 98 PHE A CA 1
ATOM 721 C C . PHE A 1 98 ? 0.319 -14.285 1.052 1.00 80.81 98 PHE A C 1
ATOM 723 O O . PHE A 1 98 ? 1.166 -14.764 0.296 1.00 80.81 98 PHE A O 1
ATOM 730 N N . ALA A 1 99 ? 0.558 -13.181 1.768 1.00 80.25 99 ALA A N 1
ATOM 731 C CA . ALA A 1 99 ? 1.765 -12.398 1.503 1.00 80.25 99 ALA A CA 1
ATOM 732 C C . ALA A 1 99 ? 3.045 -13.135 1.922 1.00 80.25 99 ALA A C 1
ATOM 734 O O . ALA A 1 99 ? 3.989 -13.154 1.137 1.00 80.25 99 ALA A O 1
ATOM 735 N N . ILE A 1 100 ? 3.067 -13.786 3.094 1.00 81.50 100 ILE A N 1
ATOM 736 C CA . ILE A 1 100 ? 4.252 -14.523 3.573 1.00 81.50 100 ILE A CA 1
ATOM 737 C C . ILE A 1 100 ? 4.620 -15.696 2.640 1.00 81.50 100 ILE A C 1
ATOM 739 O O . ILE A 1 100 ? 5.771 -15.763 2.206 1.00 81.50 100 ILE A O 1
ATOM 743 N N . PRO A 1 101 ? 3.694 -16.601 2.256 1.00 80.19 101 PRO A N 1
ATOM 744 C CA . PRO A 1 101 ? 4.013 -17.654 1.292 1.00 80.19 101 PRO A CA 1
ATOM 745 C C . PRO A 1 101 ? 4.446 -17.105 -0.073 1.00 80.19 101 PRO A C 1
ATOM 747 O O . PRO A 1 101 ? 5.363 -17.642 -0.696 1.00 80.19 101 PRO A O 1
ATOM 750 N N . ARG A 1 102 ? 3.816 -16.020 -0.546 1.00 77.19 102 ARG A N 1
ATOM 751 C CA . ARG A 1 102 ? 4.126 -15.443 -1.859 1.00 77.19 102 ARG A CA 1
ATOM 752 C C . ARG A 1 102 ? 5.517 -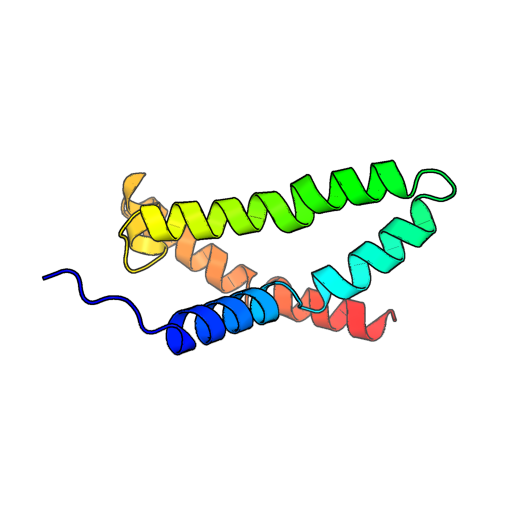14.821 -1.902 1.00 77.19 102 ARG A C 1
ATOM 754 O O . ARG A 1 102 ? 6.226 -15.041 -2.881 1.00 77.19 102 ARG A O 1
ATOM 761 N N . THR A 1 103 ? 5.910 -14.064 -0.877 1.00 72.50 103 THR A N 1
ATOM 762 C CA . THR A 1 103 ? 7.265 -13.498 -0.806 1.00 72.50 103 THR A CA 1
ATOM 763 C C . THR A 1 103 ? 8.310 -14.599 -0.664 1.00 72.50 103 THR A C 1
ATOM 765 O O . THR A 1 103 ? 9.329 -14.536 -1.344 1.00 72.50 103 THR A O 1
ATOM 768 N N . GLY A 1 104 ? 8.019 -15.645 0.117 1.00 71.31 104 GLY A N 1
ATOM 769 C CA . GLY A 1 104 ? 8.879 -16.824 0.228 1.00 71.31 104 GLY A CA 1
ATOM 770 C C . GLY A 1 104 ? 9.122 -17.527 -1.112 1.00 71.31 104 GLY A C 1
ATOM 771 O O . GLY A 1 104 ? 10.267 -17.827 -1.438 1.00 71.31 104 GLY A O 1
ATOM 772 N N . ASN A 1 105 ? 8.076 -17.737 -1.921 1.00 73.19 105 ASN A N 1
ATOM 773 C CA . ASN A 1 105 ? 8.216 -18.382 -3.233 1.00 73.19 105 ASN A CA 1
ATOM 774 C C . ASN A 1 105 ? 9.019 -17.530 -4.226 1.00 73.19 105 ASN A C 1
ATOM 776 O O . ASN A 1 105 ? 9.866 -18.051 -4.939 1.00 73.19 105 ASN A O 1
ATOM 780 N N . VAL A 1 106 ? 8.782 -16.215 -4.264 1.00 65.50 106 VAL A N 1
ATOM 781 C CA . VAL A 1 106 ? 9.515 -15.316 -5.173 1.00 65.50 106 VAL A CA 1
ATOM 782 C C . VAL A 1 106 ? 10.999 -15.236 -4.803 1.00 65.50 106 VAL A C 1
ATOM 784 O O . VAL A 1 106 ? 11.835 -15.208 -5.694 1.00 65.50 106 VAL A O 1
ATOM 787 N N . SER A 1 107 ? 11.348 -15.257 -3.513 1.00 64.25 107 SER A N 1
ATOM 788 C CA . SER A 1 107 ? 12.752 -15.341 -3.080 1.00 64.25 107 SER A CA 1
ATOM 789 C C . SER A 1 107 ? 13.422 -16.688 -3.373 1.00 64.25 107 SER A C 1
ATOM 791 O O . SER A 1 107 ? 14.639 -16.766 -3.280 1.00 64.25 107 SER A O 1
ATOM 793 N N . TYR A 1 108 ? 12.652 -17.740 -3.665 1.00 64.38 108 TYR A N 1
ATOM 794 C CA . TYR A 1 108 ? 13.175 -19.053 -4.047 1.00 64.38 108 TYR A CA 1
ATOM 795 C C . TYR A 1 108 ? 13.311 -19.214 -5.571 1.00 64.38 108 TYR A C 1
ATOM 797 O O . TYR A 1 108 ? 14.199 -19.923 -6.033 1.00 64.38 108 TYR A O 1
ATOM 805 N N . GLU A 1 109 ? 12.424 -18.582 -6.348 1.00 56.00 109 GLU A N 1
ATOM 806 C CA . GLU A 1 109 ? 12.424 -18.631 -7.820 1.00 56.00 109 GLU A CA 1
ATOM 807 C C . GLU A 1 109 ? 13.412 -17.652 -8.486 1.00 56.00 109 GLU A C 1
ATOM 809 O O . GLU A 1 109 ? 13.716 -17.828 -9.667 1.00 56.00 109 GLU A O 1
ATOM 814 N N . ILE A 1 110 ? 13.891 -16.633 -7.762 1.00 52.84 110 ILE A N 1
ATOM 815 C CA . ILE A 1 110 ? 14.939 -15.685 -8.196 1.00 52.84 110 ILE A CA 1
ATOM 816 C C . ILE A 1 110 ? 16.297 -16.160 -7.681 1.00 52.84 110 ILE A C 1
ATOM 818 O O . ILE A 1 110 ? 17.258 -16.155 -8.483 1.00 52.84 110 ILE A O 1
#

pLDDT: mean 84.58, std 9.8, range [40.75, 94.62]

Organism: NCBI:txid1890302

Radius of gyration: 17.87 Å; chains: 1; bounding box: 37×46×45 Å

InterPro domains:
  IPR004685 Branched-chain amino acid transport system II carrier protein [PF05525] (10-110)
  IPR004685 Branched-chain amino acid transport system II carrier protein [PTHR30588] (1-110)

Foldseek 3Di:
DPPDDDPVNVVVVVVVVCVVLVDPCNVVVLVVLCVVCVVNNVVSVVVCCCPSPVVVVVVVVCVVVVPDPDQLVVQCVVPNVRSVVVVVVVVCCCPDPPVVVVVVVVVVVD

Sequence (110 aa):
MTNKVPFSFIVVIGLMLFALFFGAGNLIFPAMLGQSAGENVWIANAGFLVTGVGLPLLGVLAFGFSGKDDLQSLASRAHPVFGIVFTTVLYLAIGPLFAIPRTGNVSYEI